Protein AF-A0A349DFS0-F1 (afdb_monomer_lite)

Sequence (134 aa):
MNHHNQPETSLGVKLPTNNLGSVPATLSAKPHWYQRLKKRWGVKSDWQALMIFITFGCAGPSVLYVKDVIWYLIGNPQSIWLKVVLYPILIFPTYQVLLLMYAFIFGQFKFFYRRWQKLGQRVGRYFSRAFIYM

Foldseek 3Di:
DDDDDDDDPPPPPPPPPPPPDDPDPPVPVPPPVVVVVCVVLVDPDPVLVVLLVVLCVVLVVVLVVVLVVVCVVVPPDPDPVCVVVVVCVVSVVVSLVSSCVSCVVVVNNVVSVVVVVVVVVVVVVVVVVVVVVD

Structure (mmCIF, N/CA/C/O backbone):
data_AF-A0A349DFS0-F1
#
_entry.id   AF-A0A349DFS0-F1
#
loop_
_atom_site.group_PDB
_atom_site.id
_atom_site.type_symbol
_atom_site.label_atom_id
_atom_site.label_alt_id
_atom_site.label_comp_id
_atom_site.label_asym_id
_atom_site.label_entity_id
_atom_site.label_seq_id
_atom_site.pdbx_PDB_ins_code
_atom_site.Cartn_x
_atom_site.Cartn_y
_atom_site.Cartn_z
_atom_site.occupancy
_atom_site.B_iso_or_equiv
_atom_site.auth_seq_id
_atom_site.auth_comp_id
_atom_site.auth_asym_id
_atom_site.auth_atom_id
_atom_site.pdbx_PDB_model_num
ATOM 1 N N . MET A 1 1 ? -9.816 35.601 82.090 1.00 38.41 1 MET A N 1
ATOM 2 C CA . MET A 1 1 ? -8.625 35.203 81.314 1.00 38.41 1 MET A CA 1
ATOM 3 C C . MET A 1 1 ? -9.032 34.957 79.869 1.00 38.41 1 MET A C 1
ATOM 5 O O . MET A 1 1 ? -9.648 33.950 79.578 1.00 38.41 1 MET A O 1
ATOM 9 N N . ASN A 1 2 ? -8.739 35.952 79.031 1.00 39.72 2 ASN A N 1
ATOM 10 C CA . ASN A 1 2 ? -8.186 35.853 77.681 1.00 39.72 2 ASN A CA 1
ATOM 11 C C . ASN A 1 2 ? -8.814 34.956 76.591 1.00 39.72 2 ASN A C 1
ATOM 13 O O . ASN A 1 2 ? -8.691 33.740 76.605 1.00 39.72 2 ASN A O 1
ATOM 17 N N . HIS A 1 3 ? -9.252 35.674 75.547 1.00 45.62 3 HIS A N 1
ATOM 18 C CA . HIS A 1 3 ? -9.025 35.436 74.114 1.00 45.62 3 HIS A CA 1
ATOM 19 C C . HIS A 1 3 ? -9.713 34.246 73.419 1.00 45.62 3 HIS A C 1
ATOM 21 O O . HIS A 1 3 ? -9.134 33.174 73.306 1.00 45.62 3 HIS A O 1
ATOM 27 N N . HIS A 1 4 ? -10.785 34.535 72.670 1.00 48.28 4 HIS A N 1
ATOM 28 C CA . HIS A 1 4 ? -10.643 34.491 71.210 1.00 48.28 4 HIS A CA 1
ATOM 29 C C . HIS A 1 4 ? -11.574 35.486 70.512 1.00 48.28 4 HIS A C 1
ATOM 31 O O . HIS A 1 4 ? -12.731 35.670 70.869 1.00 48.28 4 HIS A O 1
ATOM 37 N N . ASN A 1 5 ? -10.971 36.174 69.558 1.00 49.25 5 ASN A N 1
ATOM 38 C CA . ASN A 1 5 ? -11.485 37.249 68.733 1.00 49.25 5 ASN A CA 1
ATOM 39 C C . ASN A 1 5 ? -12.045 36.639 67.430 1.00 49.25 5 ASN A C 1
ATOM 41 O O . ASN A 1 5 ? -11.571 35.577 67.036 1.00 49.25 5 ASN A O 1
ATOM 45 N N . GLN A 1 6 ? -12.899 37.395 66.726 1.00 51.47 6 GLN A N 1
ATOM 46 C CA . GLN A 1 6 ? -13.228 37.317 65.282 1.00 51.47 6 GLN A CA 1
ATOM 47 C C . GLN A 1 6 ? -14.557 36.661 64.834 1.00 51.47 6 GLN A C 1
ATOM 49 O O . GLN A 1 6 ? -15.065 35.757 65.492 1.00 51.47 6 GLN A O 1
ATOM 54 N N . PRO A 1 7 ? -15.168 37.208 63.754 1.00 52.81 7 PRO A N 1
ATOM 55 C CA . PRO A 1 7 ? -16.567 37.632 63.744 1.00 52.81 7 PRO A CA 1
ATOM 56 C C . PRO A 1 7 ? -17.416 36.921 62.673 1.00 52.81 7 PRO A C 1
ATOM 58 O O . PRO A 1 7 ? -16.894 36.288 61.761 1.00 52.81 7 PRO A O 1
ATOM 61 N N . GLU A 1 8 ? -18.739 37.068 62.781 1.00 54.06 8 GLU A N 1
ATOM 62 C CA . GLU A 1 8 ? -19.682 37.191 61.656 1.00 54.06 8 GLU A CA 1
ATOM 63 C C . GLU A 1 8 ? -19.310 36.417 60.366 1.00 54.06 8 GLU A C 1
ATOM 65 O O . GLU A 1 8 ? -18.788 36.974 59.402 1.00 54.06 8 GLU A O 1
ATOM 70 N N . THR A 1 9 ? -19.622 35.123 60.295 1.00 55.16 9 THR A N 1
ATOM 71 C CA . THR A 1 9 ? -19.797 34.434 58.997 1.00 55.16 9 THR A CA 1
ATOM 72 C C . THR A 1 9 ? -21.062 33.584 59.009 1.00 55.16 9 THR A C 1
ATOM 74 O O . THR A 1 9 ? -21.097 32.405 58.674 1.00 55.16 9 THR A O 1
ATOM 77 N N . SER A 1 10 ? -22.156 34.234 59.387 1.00 48.31 10 SER A N 1
ATOM 78 C CA . SER A 1 10 ? -23.538 33.794 59.214 1.00 48.31 10 SER A CA 1
ATOM 79 C C . SER A 1 10 ? -24.020 34.039 57.776 1.00 48.31 10 SER A C 1
ATOM 81 O O . SER A 1 10 ? -25.106 34.560 57.548 1.00 48.31 10 SER A O 1
ATOM 83 N N . LEU A 1 11 ? -23.246 33.626 56.767 1.00 47.81 11 LEU A N 1
ATOM 84 C CA . LEU A 1 11 ? -23.798 33.424 55.426 1.00 47.81 11 LEU A CA 1
ATOM 85 C C . LEU A 1 11 ? -24.173 31.957 55.289 1.00 47.81 11 LEU A C 1
ATOM 87 O O . LEU A 1 11 ? -23.451 31.138 54.725 1.00 47.81 11 LEU A O 1
ATOM 91 N N . GLY A 1 12 ? -25.347 31.646 55.839 1.00 50.72 12 GLY A N 1
ATOM 92 C CA . GLY A 1 12 ? -26.082 30.427 55.549 1.00 50.72 12 GLY A CA 1
ATOM 93 C C . GLY A 1 12 ? -26.457 30.378 54.071 1.00 50.72 12 GLY A C 1
ATOM 94 O O . GLY A 1 12 ? -27.605 30.610 53.703 1.00 50.72 12 GLY A O 1
ATOM 95 N N . VAL A 1 13 ? -25.501 30.041 53.209 1.00 56.16 13 VAL A N 1
ATOM 96 C CA . VAL A 1 13 ? -25.795 29.584 51.854 1.00 56.16 13 VAL A CA 1
ATOM 97 C C . VAL A 1 13 ? -26.227 28.131 51.978 1.00 56.16 13 VAL A C 1
ATOM 99 O O . VAL A 1 13 ? -25.448 27.186 51.867 1.00 56.16 13 VAL A O 1
ATOM 102 N N . LYS A 1 14 ? -27.514 27.966 52.276 1.00 51.56 14 LYS A N 1
ATOM 103 C CA . LYS A 1 14 ? -28.240 26.708 52.140 1.00 51.56 14 LYS A CA 1
ATOM 104 C C . LYS A 1 14 ? -28.094 26.292 50.675 1.00 51.56 14 LYS A C 1
ATOM 106 O O . LYS A 1 14 ? -28.718 26.895 49.806 1.00 51.56 14 LYS A O 1
ATOM 111 N N . LEU A 1 15 ? -27.229 25.315 50.392 1.00 57.56 15 LEU A N 1
ATOM 112 C CA . LEU A 1 15 ? -27.153 24.711 49.062 1.00 57.56 15 LEU A CA 1
ATOM 113 C C . LEU A 1 15 ? -28.578 24.284 48.672 1.00 57.56 15 LEU A C 1
ATOM 115 O O . LEU A 1 15 ? -29.209 23.547 49.438 1.00 57.56 15 LEU A O 1
ATOM 119 N N . PRO A 1 16 ? -29.127 24.757 47.542 1.00 49.31 16 PRO A N 1
ATOM 120 C CA . PRO A 1 16 ? -30.454 24.349 47.121 1.00 49.31 16 PRO A CA 1
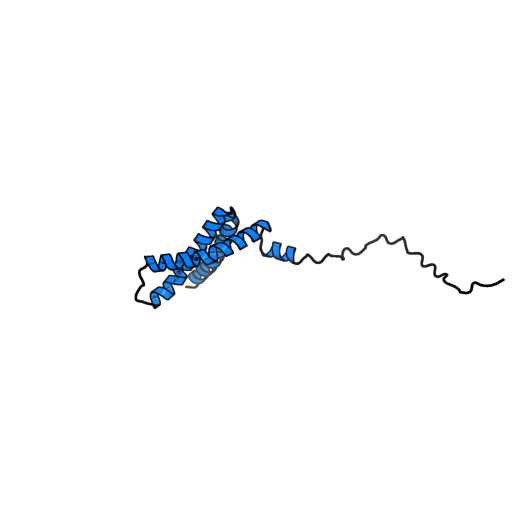ATOM 121 C C . PRO A 1 16 ? -30.405 22.869 46.727 1.00 49.31 16 PRO A C 1
ATOM 123 O O . PRO A 1 16 ? -29.997 22.511 45.629 1.00 49.31 16 PRO A O 1
ATOM 126 N N . THR A 1 17 ? -30.854 21.995 47.628 1.00 58.22 17 THR A N 1
ATOM 127 C CA . THR A 1 17 ? -31.084 20.559 47.385 1.00 58.22 17 THR A CA 1
ATOM 128 C C . THR A 1 17 ? -32.343 20.291 46.555 1.00 58.22 17 THR A C 1
ATOM 130 O O . THR A 1 17 ? -32.743 19.145 46.379 1.00 58.22 17 THR A O 1
ATOM 133 N N . ASN A 1 18 ? -32.972 21.340 46.023 1.00 57.75 18 ASN A N 1
ATOM 134 C CA . ASN A 1 18 ? -34.174 21.262 45.207 1.00 57.75 18 ASN A CA 1
ATOM 135 C C . ASN A 1 18 ? -33.922 21.881 43.832 1.00 57.75 18 ASN A C 1
ATOM 137 O O . ASN A 1 18 ? -34.454 22.937 43.533 1.00 57.75 18 ASN A O 1
ATOM 141 N N . ASN A 1 19 ? -33.033 21.259 43.056 1.00 51.81 19 ASN A N 1
ATOM 142 C CA . ASN A 1 19 ? -32.943 21.365 41.596 1.00 51.81 19 ASN A CA 1
ATOM 143 C C . ASN A 1 19 ? -32.157 20.148 41.070 1.00 51.81 19 ASN A C 1
ATOM 145 O O . ASN A 1 19 ? -31.169 20.273 40.353 1.00 51.81 19 ASN A O 1
ATOM 149 N N . LEU A 1 20 ? -32.619 18.937 41.404 1.00 51.94 20 LEU A N 1
ATOM 150 C CA . LEU A 1 20 ? -32.311 17.715 40.640 1.00 51.94 20 LEU A CA 1
ATOM 151 C C . LEU A 1 20 ? -33.124 17.708 39.326 1.00 51.94 20 LEU A C 1
ATOM 153 O O . LEU A 1 20 ? -33.756 16.725 38.956 1.00 51.94 20 LEU A O 1
ATOM 157 N N . GLY A 1 21 ? -33.149 18.850 38.642 1.00 52.12 21 GLY A N 1
ATOM 158 C CA . GLY A 1 21 ? -33.810 19.078 37.369 1.00 52.12 21 GLY A CA 1
ATOM 159 C C . GLY A 1 21 ? -32.770 19.583 36.382 1.00 52.12 21 GLY A C 1
ATOM 160 O O . GLY A 1 21 ? -32.256 20.687 36.525 1.00 52.12 21 GLY A O 1
ATOM 161 N N . SER A 1 22 ? -32.455 18.742 35.396 1.00 50.88 22 SER A N 1
ATOM 162 C CA . SER A 1 22 ? -31.661 19.062 34.204 1.00 50.88 22 SER A CA 1
ATOM 163 C C . SER A 1 22 ? -30.285 19.690 34.458 1.00 50.88 22 SER A C 1
ATOM 165 O O . SER A 1 22 ? -30.043 20.846 34.121 1.00 50.88 22 SER A O 1
ATOM 167 N N . VAL A 1 23 ? -29.318 18.881 34.904 1.00 60.12 23 VAL A N 1
ATOM 168 C CA . VAL A 1 23 ? -27.951 19.086 34.398 1.00 60.12 23 VAL A CA 1
ATOM 169 C C . VAL A 1 23 ? -28.077 19.007 32.870 1.00 60.12 23 VAL A C 1
ATOM 171 O O . VAL A 1 23 ? -28.547 17.973 32.381 1.00 60.12 23 VAL A O 1
ATOM 174 N N . PRO A 1 24 ? -27.773 20.068 32.096 1.00 56.78 24 PRO A N 1
ATOM 175 C CA . PRO A 1 24 ? -27.887 19.984 30.652 1.00 56.78 24 PRO A CA 1
ATOM 176 C C . PRO A 1 24 ? -26.978 18.845 30.201 1.00 56.78 24 PRO A C 1
ATOM 178 O O . PRO A 1 24 ? -25.820 18.759 30.614 1.00 56.78 24 PRO A O 1
ATOM 181 N N . ALA A 1 25 ? -27.508 17.946 29.374 1.00 58.31 25 ALA A N 1
ATOM 182 C CA . ALA A 1 25 ? -26.796 16.814 28.783 1.00 58.31 25 ALA A CA 1
ATOM 183 C C . ALA A 1 25 ? -25.709 17.271 27.777 1.00 58.31 25 ALA A C 1
ATOM 185 O O . ALA A 1 25 ? -25.553 16.711 26.695 1.00 58.31 25 ALA A O 1
ATOM 186 N N . THR A 1 26 ? -24.979 18.339 28.102 1.00 54.25 26 THR A N 1
ATOM 187 C CA . THR A 1 26 ? -24.011 19.039 27.262 1.00 54.25 26 THR A CA 1
ATOM 188 C C . THR A 1 26 ? -22.596 19.012 27.835 1.00 54.25 26 THR A C 1
ATOM 190 O O . THR A 1 26 ? -21.694 19.546 27.191 1.00 54.25 26 THR A O 1
ATOM 193 N N . LEU A 1 27 ? -22.319 18.229 28.891 1.00 52.00 27 LEU A N 1
ATOM 194 C CA . LEU A 1 27 ? -21.011 17.558 29.032 1.00 52.00 27 LEU A CA 1
ATOM 195 C C . LEU A 1 27 ? -20.889 16.445 27.974 1.00 52.00 27 LEU A C 1
ATOM 197 O O . LEU A 1 27 ? -20.541 15.298 28.245 1.00 52.00 27 LEU A O 1
ATOM 201 N N . SER A 1 28 ? -21.219 16.809 26.735 1.00 58.44 28 SER A N 1
ATOM 202 C CA . SER A 1 28 ? -21.020 16.052 25.519 1.00 58.44 28 SER A CA 1
ATOM 203 C C . SER A 1 28 ? -19.517 15.907 25.367 1.00 58.44 28 SER A C 1
ATOM 205 O O . SER A 1 28 ? -18.860 16.744 24.740 1.00 58.44 28 SER A O 1
ATOM 207 N N . ALA A 1 29 ? -18.981 14.851 25.979 1.00 60.88 29 ALA A N 1
ATOM 208 C CA . ALA A 1 29 ? -17.637 14.359 25.766 1.00 60.88 29 ALA A CA 1
ATOM 209 C C . ALA A 1 29 ? -17.336 14.478 24.272 1.00 60.88 29 ALA A C 1
ATOM 211 O O . ALA A 1 29 ? -17.969 13.807 23.450 1.00 60.88 29 ALA A O 1
ATOM 212 N N . LYS A 1 30 ? -16.439 15.409 23.902 1.00 61.19 30 LYS A N 1
ATOM 213 C CA . LYS A 1 30 ? -16.034 15.587 22.505 1.00 61.19 30 LYS A CA 1
ATOM 214 C C . LYS A 1 30 ? -15.705 14.192 21.986 1.00 61.19 30 LYS A C 1
ATOM 216 O O . LYS A 1 30 ? -14.843 13.546 22.583 1.00 61.19 30 LYS A O 1
ATOM 221 N N . PRO A 1 31 ? -16.364 13.702 20.919 1.00 60.94 31 PRO A N 1
ATOM 222 C CA . PRO A 1 31 ? -16.098 12.356 20.453 1.00 60.94 31 PRO A CA 1
ATOM 223 C C . PRO A 1 31 ? -14.615 12.290 20.123 1.00 60.94 31 PRO A C 1
ATOM 225 O O . PRO A 1 31 ? -14.130 13.065 19.287 1.00 60.94 31 PRO A O 1
ATOM 228 N N . HIS A 1 32 ? -13.914 11.423 20.857 1.00 67.88 32 HIS A N 1
ATOM 229 C CA . HIS A 1 32 ? -12.467 11.295 20.820 1.00 67.88 32 HIS A CA 1
ATOM 230 C C . HIS A 1 32 ? -12.030 11.164 19.358 1.00 67.88 32 HIS A C 1
ATOM 232 O O . HIS A 1 32 ? -12.661 10.443 18.578 1.00 67.88 32 HIS A O 1
ATOM 238 N N . TRP A 1 33 ? -10.982 11.886 18.959 1.00 72.81 33 TRP A N 1
ATOM 239 C CA . TRP A 1 33 ? -10.497 11.974 17.573 1.00 72.81 33 TRP A CA 1
ATOM 240 C C . TRP A 1 33 ? -10.372 10.594 16.901 1.00 72.81 33 TRP A C 1
ATOM 242 O O . TRP A 1 33 ? -10.720 10.415 15.732 1.00 72.81 33 TRP A O 1
ATOM 252 N N . TYR A 1 34 ? -9.997 9.595 17.694 1.00 68.31 34 TYR A N 1
ATOM 253 C CA . TYR A 1 34 ? -9.934 8.187 17.337 1.00 68.31 34 TYR A CA 1
ATOM 254 C C . TYR A 1 34 ? -11.259 7.604 16.807 1.00 68.31 34 TYR A C 1
ATOM 256 O O . TYR A 1 34 ? -11.255 6.938 15.774 1.00 68.31 34 TYR A O 1
ATOM 264 N N . GLN A 1 35 ? -12.413 7.903 17.417 1.00 67.94 35 GLN A N 1
ATOM 265 C CA . GLN A 1 35 ? -13.712 7.428 16.915 1.00 67.94 35 GLN A CA 1
ATOM 266 C C . GLN A 1 35 ? -14.051 8.031 15.544 1.00 67.94 35 GLN A C 1
ATOM 268 O O . GLN A 1 35 ? -14.608 7.354 14.675 1.00 67.94 35 GLN A O 1
ATOM 273 N N . ARG A 1 36 ? -13.660 9.292 15.310 1.00 69.19 36 ARG A N 1
ATOM 274 C CA . ARG A 1 36 ? -13.834 9.958 14.010 1.00 69.19 36 ARG A CA 1
ATOM 275 C C . ARG A 1 36 ? -12.942 9.325 12.944 1.00 69.19 36 ARG A C 1
ATOM 277 O O . ARG A 1 36 ? -13.396 9.141 11.817 1.00 69.19 36 ARG A O 1
ATOM 284 N N . LEU A 1 37 ? -11.708 8.961 13.291 1.00 65.94 37 LEU A N 1
ATOM 285 C CA . LEU A 1 37 ? -10.784 8.259 12.397 1.00 65.94 37 LEU A CA 1
ATOM 286 C C . LEU A 1 37 ? -11.250 6.836 12.084 1.00 65.94 37 LEU A C 1
ATOM 288 O O . LEU A 1 37 ? -11.310 6.475 10.908 1.00 65.94 37 LEU A O 1
ATOM 292 N N . LYS A 1 38 ? -11.689 6.077 13.094 1.00 63.22 38 LYS A N 1
ATOM 293 C CA . LYS A 1 38 ? -12.208 4.708 12.933 1.00 63.22 38 LYS A CA 1
ATOM 294 C C . LYS A 1 38 ? -13.415 4.677 11.989 1.00 63.22 38 LYS A C 1
ATOM 296 O O . LYS A 1 38 ? -13.456 3.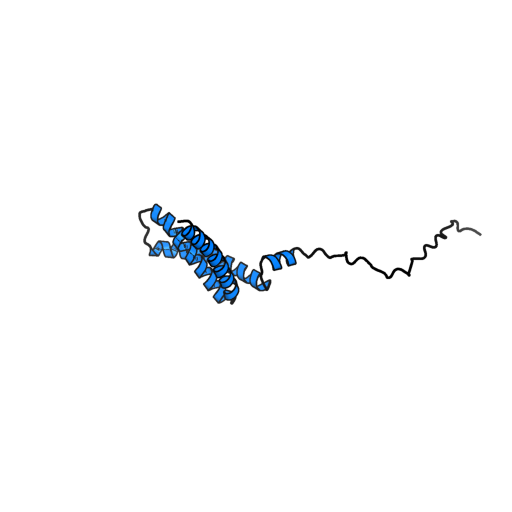882 11.049 1.00 63.22 38 LYS A O 1
ATOM 301 N N . LYS A 1 39 ? -14.345 5.629 12.155 1.00 66.56 39 LYS A N 1
ATOM 302 C CA . LYS A 1 39 ? -15.525 5.789 11.288 1.00 66.56 39 LYS A CA 1
ATOM 303 C C . LYS A 1 39 ? -15.163 6.221 9.861 1.00 66.56 39 LYS A C 1
ATOM 305 O O . LYS A 1 39 ? -15.751 5.712 8.911 1.00 66.56 39 LYS A O 1
ATOM 310 N N . ARG A 1 40 ? -14.180 7.115 9.689 1.00 60.91 40 ARG A N 1
ATOM 311 C CA . ARG A 1 40 ? -13.763 7.633 8.369 1.00 60.91 40 ARG A CA 1
ATOM 312 C C . ARG A 1 40 ? -12.959 6.609 7.557 1.00 60.91 40 ARG A C 1
ATOM 314 O O . ARG A 1 40 ? -13.091 6.556 6.338 1.00 60.91 40 ARG A O 1
ATOM 321 N N . TRP A 1 41 ? -12.164 5.774 8.225 1.00 59.16 41 TRP A N 1
ATOM 322 C CA . TRP A 1 41 ? -11.358 4.729 7.585 1.00 59.16 41 TRP A CA 1
ATOM 323 C C . TRP A 1 41 ? -12.106 3.406 7.379 1.00 59.16 41 TRP A C 1
ATOM 325 O O . TRP A 1 41 ? -11.688 2.592 6.545 1.00 59.16 41 TRP A O 1
ATOM 335 N N . GLY A 1 42 ? -13.218 3.191 8.091 1.00 62.59 42 GLY A N 1
ATOM 336 C CA . GLY A 1 42 ? -14.052 1.994 7.956 1.00 62.59 42 GLY A CA 1
ATOM 337 C C . GLY A 1 42 ? -13.312 0.700 8.306 1.00 62.59 42 GLY A C 1
ATOM 338 O O . GLY A 1 42 ? -13.641 -0.359 7.772 1.00 62.59 42 GLY A O 1
ATOM 339 N N . VAL A 1 43 ? -12.280 0.799 9.147 1.00 62.75 43 VAL A N 1
ATOM 340 C CA . VAL A 1 43 ? -11.512 -0.341 9.649 1.00 62.75 43 VAL A CA 1
ATOM 341 C C . VAL A 1 43 ? -12.276 -0.903 10.844 1.00 62.75 43 VAL A C 1
ATOM 343 O O . VAL A 1 43 ? -12.521 -0.192 11.817 1.00 62.75 43 VAL A O 1
ATOM 346 N N . LYS A 1 44 ? -12.705 -2.166 10.749 1.00 62.59 44 LYS A N 1
ATOM 347 C CA . LYS A 1 44 ? -13.546 -2.797 11.780 1.00 62.59 44 LYS A CA 1
ATOM 348 C C . LYS A 1 44 ? -12.773 -3.109 13.065 1.00 62.59 44 LYS A C 1
ATOM 350 O O . LYS A 1 44 ? -13.394 -3.217 14.114 1.00 62.59 44 LYS A O 1
ATOM 355 N N . SER A 1 45 ? -11.449 -3.251 12.986 1.00 70.62 45 SER A N 1
ATOM 356 C CA . SER A 1 45 ? -10.602 -3.658 14.108 1.00 70.62 45 SER A CA 1
ATOM 357 C C . SER A 1 45 ? -9.223 -3.004 14.034 1.00 70.62 45 SER A C 1
ATOM 359 O O . SER A 1 45 ? -8.607 -2.985 12.973 1.00 70.62 45 SER A O 1
ATOM 361 N N . ASP A 1 46 ? -8.710 -2.502 15.153 1.00 75.50 46 ASP A N 1
ATOM 362 C CA . ASP A 1 46 ? -7.348 -1.946 15.250 1.00 75.50 46 ASP A CA 1
ATOM 363 C C . ASP A 1 46 ? -6.283 -2.978 14.875 1.00 75.50 46 ASP A C 1
ATOM 365 O O . ASP A 1 46 ? -5.272 -2.651 14.257 1.00 75.50 46 ASP A O 1
ATOM 369 N N . TRP A 1 47 ? -6.589 -4.251 15.126 1.00 75.38 47 TRP A N 1
ATOM 370 C CA . TRP A 1 47 ? -5.777 -5.388 14.711 1.00 75.38 47 TRP A CA 1
ATOM 371 C C . TRP A 1 47 ? -5.594 -5.467 13.191 1.00 75.38 47 TRP A C 1
ATOM 373 O O . TRP A 1 47 ? -4.518 -5.775 12.688 1.00 75.38 47 TRP A O 1
ATOM 383 N N . GLN A 1 48 ? -6.638 -5.127 12.434 1.00 79.00 48 GLN A N 1
ATOM 384 C CA . GLN A 1 48 ? -6.585 -5.112 10.976 1.00 79.00 48 GLN A CA 1
ATOM 385 C C . GLN A 1 48 ? -5.695 -3.973 10.467 1.00 79.00 48 GLN A C 1
ATOM 387 O O . GLN A 1 48 ? -4.932 -4.187 9.530 1.00 79.00 48 GLN A O 1
ATOM 392 N N . ALA A 1 49 ? -5.738 -2.793 11.099 1.00 81.12 49 ALA A N 1
ATOM 393 C CA . ALA A 1 49 ? -4.833 -1.690 10.768 1.00 81.12 49 ALA A CA 1
ATOM 394 C C . ALA A 1 49 ? -3.363 -2.063 11.010 1.00 81.12 49 ALA A C 1
ATOM 396 O O . ALA A 1 49 ? -2.524 -1.803 10.148 1.00 81.12 49 ALA A O 1
ATOM 397 N N . LEU A 1 50 ? -3.066 -2.724 12.133 1.00 87.06 50 LEU A N 1
ATOM 398 C CA . LEU A 1 50 ? -1.716 -3.188 12.455 1.00 87.06 50 LEU A CA 1
ATOM 399 C C . LEU A 1 50 ? -1.196 -4.198 11.420 1.00 87.06 50 LEU A C 1
ATOM 401 O O . LEU A 1 50 ? -0.097 -4.039 10.898 1.00 87.06 50 LEU A O 1
ATOM 405 N N . MET A 1 51 ? -2.013 -5.188 11.053 1.00 84.38 51 MET A N 1
ATOM 406 C CA . MET A 1 51 ? -1.662 -6.191 10.036 1.00 84.38 51 MET A CA 1
ATOM 407 C C . MET A 1 51 ? -1.389 -5.566 8.662 1.00 84.38 51 MET A C 1
ATOM 409 O O . MET A 1 51 ? -0.467 -5.975 7.958 1.00 84.38 51 MET A O 1
ATOM 413 N N . ILE A 1 52 ? -2.165 -4.546 8.284 1.00 82.62 52 ILE A N 1
ATOM 414 C CA . ILE A 1 52 ? -1.940 -3.783 7.049 1.00 82.62 52 ILE A CA 1
ATOM 415 C C . ILE A 1 52 ? -0.601 -3.052 7.112 1.00 82.62 52 ILE A C 1
ATOM 417 O O . ILE A 1 52 ? 0.145 -3.076 6.139 1.00 82.62 52 ILE A O 1
ATOM 421 N N . PHE A 1 53 ? -0.287 -2.416 8.240 1.00 86.88 53 PHE A N 1
ATOM 422 C CA . PHE A 1 53 ? 0.971 -1.697 8.413 1.00 86.88 53 PHE A CA 1
ATOM 423 C C . PHE A 1 53 ? 2.181 -2.633 8.283 1.00 86.88 53 PHE A C 1
ATOM 425 O O . PHE A 1 53 ? 3.107 -2.331 7.534 1.00 86.88 53 PHE A O 1
ATOM 432 N N . ILE A 1 54 ? 2.118 -3.813 8.910 1.00 88.69 54 ILE A N 1
ATOM 433 C CA . ILE A 1 54 ? 3.133 -4.871 8.768 1.00 88.69 54 ILE A CA 1
ATOM 434 C C . ILE A 1 54 ? 3.230 -5.327 7.308 1.00 88.69 54 ILE A C 1
ATOM 436 O O . ILE A 1 54 ? 4.321 -5.390 6.749 1.00 88.69 54 ILE A O 1
ATOM 440 N N . THR A 1 55 ? 2.087 -5.571 6.662 1.00 86.50 55 THR A N 1
ATOM 441 C CA . THR A 1 55 ? 2.033 -5.961 5.246 1.00 86.50 55 THR A CA 1
ATOM 442 C C . THR A 1 55 ? 2.708 -4.925 4.351 1.00 86.50 55 THR A C 1
ATOM 444 O O . THR A 1 55 ? 3.482 -5.302 3.483 1.00 86.50 55 THR A O 1
ATOM 447 N N . PHE A 1 56 ? 2.470 -3.629 4.562 1.00 86.44 56 PHE A N 1
ATOM 448 C CA . PHE A 1 56 ? 3.146 -2.571 3.806 1.00 86.44 56 PHE A CA 1
ATOM 449 C C . PHE A 1 56 ? 4.649 -2.514 4.098 1.00 86.44 56 PHE A C 1
ATOM 451 O O . PHE A 1 56 ? 5.434 -2.335 3.167 1.00 86.44 56 PHE A O 1
ATOM 458 N N . GLY A 1 57 ? 5.048 -2.722 5.355 1.00 90.69 57 GLY A N 1
ATOM 459 C CA . GLY A 1 57 ? 6.453 -2.825 5.749 1.00 90.69 57 GLY A CA 1
ATOM 460 C C . GLY A 1 57 ? 7.183 -3.975 5.051 1.00 90.69 57 GLY A C 1
ATOM 461 O O . GLY A 1 57 ? 8.320 -3.797 4.629 1.00 90.69 57 GLY A O 1
ATOM 462 N N . CYS A 1 58 ? 6.523 -5.120 4.856 1.00 87.00 58 CYS A N 1
ATOM 463 C CA . CYS A 1 58 ? 7.078 -6.263 4.123 1.00 87.00 58 CYS A CA 1
ATOM 464 C C . CYS A 1 58 ? 6.976 -6.104 2.596 1.00 87.00 58 CYS A C 1
ATOM 466 O O . CYS A 1 58 ? 7.911 -6.439 1.867 1.00 87.00 58 CYS A O 1
ATOM 468 N N . ALA A 1 59 ? 5.857 -5.583 2.090 1.00 87.00 59 ALA A N 1
ATOM 469 C CA . ALA A 1 59 ? 5.620 -5.402 0.659 1.00 87.00 59 ALA A CA 1
ATOM 470 C C . ALA A 1 59 ? 6.539 -4.333 0.049 1.00 87.00 59 ALA A C 1
ATOM 472 O O . ALA A 1 59 ? 6.917 -4.456 -1.114 1.00 87.00 59 ALA A O 1
ATOM 473 N N . GLY A 1 60 ? 6.931 -3.318 0.830 1.00 84.00 60 GLY A N 1
ATOM 474 C CA . GLY A 1 60 ? 7.889 -2.281 0.441 1.00 84.00 60 GLY A CA 1
ATOM 475 C C . GLY A 1 60 ? 9.186 -2.848 -0.150 1.00 84.00 60 GLY A C 1
ATOM 476 O O . GLY A 1 60 ? 9.384 -2.726 -1.357 1.00 84.00 60 GLY A O 1
ATOM 477 N N . PRO A 1 61 ? 10.051 -3.506 0.644 1.00 88.00 61 PRO A N 1
ATOM 478 C CA . PRO A 1 61 ? 11.292 -4.099 0.145 1.00 88.00 61 PRO A CA 1
ATOM 479 C C . PRO A 1 61 ? 11.043 -5.201 -0.893 1.00 88.00 61 PRO A C 1
ATOM 481 O O . PRO A 1 61 ? 11.799 -5.320 -1.856 1.00 88.00 61 PRO A O 1
ATOM 484 N N . SER A 1 62 ? 9.947 -5.952 -0.763 1.00 87.94 62 SER A N 1
ATOM 485 C CA . SER A 1 62 ? 9.602 -7.013 -1.716 1.00 87.94 62 SER A CA 1
ATOM 486 C C . SER A 1 62 ? 9.369 -6.479 -3.128 1.00 87.94 62 SER A C 1
ATOM 488 O O . SER A 1 62 ? 9.768 -7.125 -4.095 1.00 87.94 62 SER A O 1
ATOM 490 N N . VAL A 1 63 ? 8.799 -5.277 -3.280 1.00 84.25 63 VAL A N 1
ATOM 491 C CA . VAL A 1 63 ? 8.619 -4.703 -4.618 1.00 84.25 63 VAL A CA 1
ATOM 492 C C . VAL A 1 63 ? 9.943 -4.334 -5.277 1.00 84.25 63 VAL A C 1
ATOM 494 O O . VAL A 1 63 ? 10.056 -4.465 -6.494 1.00 84.25 63 VAL A O 1
ATOM 497 N N . LEU A 1 64 ? 10.944 -3.892 -4.504 1.00 85.25 64 LEU A N 1
ATOM 498 C CA . LEU A 1 64 ? 12.267 -3.617 -5.060 1.00 85.25 64 LEU A CA 1
ATOM 499 C C . LEU A 1 64 ? 12.887 -4.905 -5.593 1.00 85.25 64 LEU A C 1
ATOM 501 O O . LEU A 1 64 ? 13.426 -4.896 -6.690 1.00 85.25 64 LEU A O 1
ATOM 505 N N . TYR A 1 65 ? 12.744 -6.011 -4.868 1.00 86.81 65 TYR A N 1
ATOM 506 C CA . TYR A 1 65 ? 13.250 -7.298 -5.332 1.00 86.81 65 TYR A CA 1
ATOM 507 C C . TYR A 1 65 ? 12.544 -7.762 -6.613 1.00 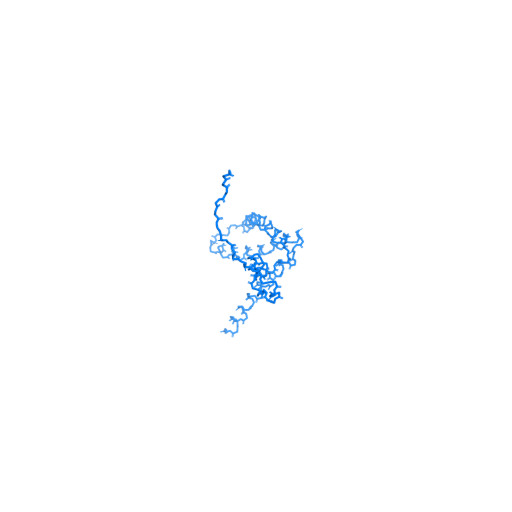86.81 65 TYR A C 1
ATOM 509 O O . TYR A 1 65 ? 13.188 -8.147 -7.586 1.00 86.81 65 TYR A O 1
ATOM 517 N N . VAL A 1 66 ? 11.214 -7.647 -6.659 1.00 84.38 66 VAL A N 1
ATOM 518 C CA . VAL A 1 66 ? 10.427 -8.007 -7.846 1.00 84.38 66 VAL A CA 1
ATOM 519 C C . VAL A 1 66 ? 10.798 -7.137 -9.050 1.00 84.38 66 VAL A C 1
ATOM 521 O O . VAL A 1 66 ? 10.905 -7.663 -10.156 1.00 84.38 66 VAL A O 1
ATOM 524 N N . LYS A 1 67 ? 11.061 -5.835 -8.852 1.00 80.25 67 LYS A N 1
ATOM 525 C CA . LYS A 1 67 ? 11.537 -4.944 -9.924 1.00 80.25 67 LYS A CA 1
ATOM 526 C C . LYS A 1 67 ? 12.814 -5.502 -10.554 1.00 80.25 67 LYS A C 1
ATOM 528 O O . LYS A 1 67 ? 12.905 -5.559 -11.773 1.00 80.25 67 LYS A O 1
ATOM 533 N N . ASP A 1 68 ? 13.766 -5.937 -9.734 1.00 81.31 68 ASP A N 1
ATOM 534 C CA . ASP A 1 68 ? 15.086 -6.365 -10.195 1.00 81.31 68 ASP A CA 1
ATOM 535 C C . ASP A 1 68 ? 14.998 -7.698 -10.936 1.00 81.31 68 ASP A C 1
ATOM 537 O O . ASP A 1 68 ? 15.601 -7.854 -11.997 1.00 81.31 68 ASP A O 1
ATOM 541 N N . VAL A 1 69 ? 14.148 -8.609 -10.458 1.00 82.50 69 VAL A N 1
ATOM 542 C CA . VAL A 1 69 ? 13.830 -9.863 -11.157 1.00 82.50 69 VAL A CA 1
ATOM 543 C C . VAL A 1 69 ? 13.162 -9.598 -12.511 1.00 82.50 69 VAL A C 1
ATOM 545 O O . VAL A 1 69 ? 13.529 -10.216 -13.508 1.00 82.50 69 VAL A O 1
ATOM 548 N N . ILE A 1 70 ? 12.221 -8.651 -12.584 1.00 78.69 70 ILE A N 1
ATOM 549 C CA . ILE A 1 70 ? 11.571 -8.261 -13.846 1.00 78.69 70 ILE A CA 1
ATOM 550 C C . ILE A 1 70 ? 12.593 -7.667 -14.819 1.00 78.69 70 ILE A C 1
ATOM 552 O O . ILE A 1 70 ? 12.601 -8.040 -15.989 1.00 78.69 70 ILE A O 1
ATOM 556 N N . TRP A 1 71 ? 13.469 -6.772 -14.355 1.00 74.94 71 TRP A N 1
ATOM 557 C CA . TRP A 1 71 ? 14.524 -6.180 -15.185 1.00 74.94 71 TRP A CA 1
ATOM 558 C C . TRP A 1 71 ? 15.507 -7.221 -15.718 1.00 74.94 71 TRP A C 1
ATOM 560 O O . TRP A 1 71 ? 15.936 -7.117 -16.870 1.00 74.94 71 TRP A O 1
ATOM 570 N N . TYR A 1 72 ? 15.824 -8.225 -14.902 1.00 78.31 72 TYR A N 1
ATOM 571 C CA . TYR A 1 72 ? 16.648 -9.360 -15.298 1.00 78.31 72 TYR A CA 1
ATOM 572 C C . TYR A 1 72 ? 15.959 -10.224 -16.368 1.00 78.31 72 TYR A C 1
ATOM 574 O O . TYR A 1 72 ? 16.580 -10.560 -17.372 1.00 78.31 72 TYR A O 1
ATOM 582 N N . LEU A 1 73 ? 14.663 -10.518 -16.205 1.00 74.50 73 LEU A N 1
ATOM 583 C CA . LEU A 1 73 ? 13.873 -11.322 -17.149 1.00 74.50 73 LEU A CA 1
ATOM 584 C C . LEU A 1 73 ? 13.624 -10.623 -18.492 1.00 74.50 73 LEU A C 1
ATOM 586 O O . LEU A 1 73 ? 13.645 -11.275 -19.531 1.00 74.50 73 LEU A O 1
ATOM 590 N N . ILE A 1 74 ? 13.362 -9.312 -18.484 1.00 72.56 74 ILE A N 1
ATOM 591 C CA . ILE A 1 74 ? 12.976 -8.567 -19.694 1.00 72.56 74 ILE A CA 1
ATOM 592 C C . ILE A 1 74 ? 14.172 -8.242 -20.604 1.00 72.56 74 ILE A C 1
ATOM 594 O O . ILE A 1 74 ? 13.961 -7.821 -21.738 1.00 72.56 74 ILE A O 1
ATOM 598 N N . GLY A 1 75 ? 15.412 -8.424 -20.133 1.00 64.75 75 GLY A N 1
ATOM 599 C CA . GLY A 1 75 ? 16.613 -8.210 -20.942 1.00 64.75 75 GLY A CA 1
ATOM 600 C C . GLY A 1 75 ? 16.727 -6.769 -21.448 1.00 64.75 75 GLY A C 1
ATOM 601 O O . GLY A 1 75 ? 16.490 -6.498 -22.617 1.00 64.75 75 GLY A O 1
ATOM 602 N N . ASN A 1 76 ? 17.058 -5.838 -20.547 1.00 63.19 76 ASN A N 1
ATOM 603 C CA . ASN A 1 76 ? 17.439 -4.438 -20.802 1.00 63.19 76 ASN A CA 1
ATOM 604 C C . ASN A 1 76 ? 17.033 -3.853 -22.187 1.00 63.19 76 ASN A C 1
ATOM 606 O O . ASN A 1 76 ? 17.896 -3.677 -23.051 1.00 63.19 76 ASN A O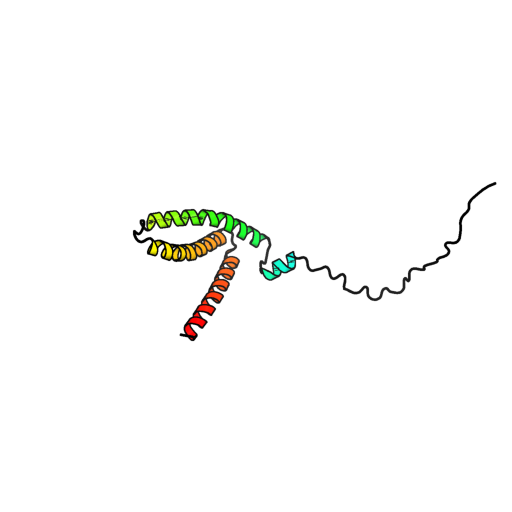 1
ATOM 610 N N . PRO A 1 77 ? 15.754 -3.498 -22.420 1.00 63.94 77 PRO A N 1
ATOM 611 C CA . PRO A 1 77 ? 15.325 -3.006 -23.725 1.00 63.94 77 PRO A CA 1
ATOM 612 C C . PRO A 1 77 ? 16.074 -1.718 -24.078 1.00 63.94 77 PRO A C 1
ATOM 614 O O . PRO A 1 77 ? 16.093 -0.770 -23.294 1.00 63.94 77 PRO A O 1
ATOM 617 N N . GLN A 1 78 ? 16.705 -1.675 -25.254 1.00 63.72 78 GLN A N 1
ATOM 618 C CA . GLN A 1 78 ? 17.562 -0.561 -25.698 1.00 63.72 78 GLN A CA 1
ATOM 619 C C . GLN A 1 78 ? 16.835 0.799 -25.673 1.00 63.72 78 GLN A C 1
ATOM 621 O O . GLN A 1 78 ? 17.451 1.840 -25.465 1.00 63.72 78 GLN A O 1
ATOM 626 N N . SER A 1 79 ? 15.504 0.796 -25.798 1.00 75.94 79 SER A N 1
ATOM 627 C CA . SER A 1 79 ? 14.694 2.011 -25.768 1.00 75.94 79 SER A CA 1
ATOM 628 C C . SER A 1 79 ? 14.303 2.418 -24.341 1.00 75.94 79 SER A C 1
ATOM 630 O O . SER A 1 79 ? 13.439 1.812 -23.702 1.00 75.94 79 SER A O 1
ATOM 632 N N . ILE A 1 80 ? 14.928 3.491 -23.845 1.00 76.88 80 ILE A N 1
ATOM 633 C CA . ILE A 1 80 ? 14.655 4.107 -22.532 1.00 76.88 80 ILE A CA 1
ATOM 634 C C . ILE A 1 80 ? 13.185 4.544 -22.416 1.00 76.88 80 ILE A C 1
ATOM 636 O O . ILE A 1 80 ? 12.586 4.436 -21.349 1.00 76.88 80 ILE A O 1
ATOM 640 N N . TRP A 1 81 ? 12.567 4.966 -23.520 1.00 79.69 81 TRP A N 1
ATOM 641 C CA . TRP A 1 81 ? 11.151 5.342 -23.548 1.00 79.69 81 TRP A CA 1
ATOM 642 C C . TRP A 1 81 ? 10.226 4.173 -23.218 1.00 79.69 81 TRP A C 1
ATOM 644 O O . TRP A 1 81 ? 9.329 4.301 -22.385 1.00 79.69 81 TRP A O 1
ATOM 654 N N . LEU A 1 82 ? 10.483 3.007 -23.815 1.00 78.19 82 LEU A N 1
ATOM 655 C CA . LEU A 1 82 ? 9.680 1.816 -23.560 1.00 78.19 82 LEU A CA 1
ATOM 656 C C . LEU A 1 82 ? 9.830 1.359 -22.106 1.00 78.19 82 LEU A C 1
ATOM 658 O O . LEU A 1 82 ? 8.845 1.000 -21.475 1.00 78.19 82 LEU A O 1
ATOM 662 N N . LYS A 1 83 ? 11.039 1.464 -21.542 1.00 78.31 83 LYS A N 1
ATOM 663 C CA . LYS A 1 83 ? 11.301 1.213 -20.119 1.00 78.31 83 LYS A CA 1
ATOM 664 C C . LYS A 1 83 ? 10.477 2.102 -19.201 1.00 78.31 83 LYS A C 1
ATOM 666 O O . LYS A 1 83 ? 9.819 1.599 -18.298 1.00 78.31 83 LYS A O 1
ATOM 671 N N . VAL A 1 84 ? 10.523 3.412 -19.425 1.00 82.50 84 VAL A N 1
ATOM 672 C CA . VAL A 1 84 ? 9.867 4.398 -18.557 1.00 82.50 84 VAL A CA 1
ATOM 673 C C . VAL A 1 84 ? 8.348 4.256 -18.592 1.00 82.50 84 VAL A C 1
ATOM 675 O O . VAL A 1 84 ? 7.712 4.469 -17.567 1.00 82.50 84 VAL A O 1
ATOM 678 N N . VAL A 1 85 ? 7.764 3.861 -19.727 1.00 85.12 85 VAL A N 1
ATOM 679 C CA . VAL A 1 85 ? 6.313 3.642 -19.852 1.00 85.12 85 VAL A CA 1
ATOM 680 C C . VAL A 1 85 ? 5.897 2.265 -19.330 1.00 85.12 85 VAL A C 1
ATOM 682 O O . VAL A 1 85 ? 4.921 2.149 -18.586 1.00 85.12 85 VAL A O 1
ATOM 685 N N . LEU A 1 86 ? 6.642 1.214 -19.676 1.00 82.38 86 LEU A N 1
ATOM 686 C CA . LEU A 1 86 ? 6.321 -0.154 -19.273 1.00 82.38 86 LEU A CA 1
ATOM 687 C C . LEU A 1 86 ? 6.495 -0.352 -17.763 1.00 82.38 86 LEU A C 1
ATOM 689 O O . LEU A 1 86 ? 5.721 -1.083 -17.154 1.00 82.38 86 LEU A O 1
ATOM 693 N N . TYR A 1 87 ? 7.456 0.336 -17.141 1.00 78.88 87 TYR A N 1
ATOM 694 C CA . TYR A 1 87 ? 7.742 0.221 -15.711 1.00 78.88 87 TYR A CA 1
ATOM 695 C C . TYR A 1 87 ? 6.537 0.544 -14.803 1.00 78.88 87 TYR A C 1
ATOM 697 O O . TYR A 1 87 ? 6.124 -0.343 -14.057 1.00 78.88 87 TYR A O 1
ATOM 705 N N . PRO A 1 88 ? 5.907 1.737 -14.853 1.00 83.19 88 PRO A N 1
ATOM 706 C CA . PRO A 1 88 ? 4.709 2.039 -14.074 1.00 83.19 88 PRO A CA 1
ATOM 707 C C . PRO A 1 88 ? 3.527 1.129 -14.443 1.00 83.19 88 PRO A C 1
ATOM 709 O O . PRO A 1 88 ? 2.767 0.738 -13.557 1.00 83.19 88 PRO A O 1
ATOM 712 N N . ILE A 1 89 ? 3.400 0.735 -15.716 1.00 84.81 89 ILE A N 1
ATOM 713 C CA . ILE A 1 89 ? 2.355 -0.190 -16.182 1.00 84.81 89 ILE A CA 1
ATOM 714 C C . ILE A 1 89 ? 2.498 -1.586 -15.578 1.00 84.81 89 ILE A C 1
ATOM 716 O O . ILE A 1 89 ? 1.479 -2.202 -15.286 1.00 84.81 89 ILE A O 1
ATOM 720 N N . LEU A 1 90 ? 3.719 -2.088 -15.376 1.00 82.19 90 LEU A N 1
ATOM 721 C CA . LEU A 1 90 ? 3.963 -3.419 -14.813 1.00 82.19 90 LEU A CA 1
ATOM 722 C C . LEU A 1 90 ? 4.025 -3.395 -13.283 1.00 82.19 90 LEU A C 1
ATOM 724 O O . LEU A 1 90 ? 3.474 -4.279 -12.622 1.00 82.19 90 LEU A O 1
ATOM 728 N N . ILE A 1 91 ? 4.659 -2.373 -12.701 1.00 84.06 91 ILE A N 1
ATOM 729 C CA . ILE A 1 91 ? 4.821 -2.250 -11.248 1.00 84.06 91 ILE A CA 1
ATOM 730 C C . ILE A 1 91 ? 3.469 -2.028 -10.569 1.00 84.06 91 ILE A C 1
ATOM 732 O O . ILE A 1 91 ? 3.231 -2.571 -9.495 1.00 84.06 91 ILE A O 1
ATOM 736 N N . PHE A 1 92 ? 2.557 -1.284 -11.203 1.00 84.81 92 PHE A N 1
ATOM 737 C CA . PHE A 1 92 ? 1.248 -0.977 -10.642 1.00 84.81 92 PHE A CA 1
ATOM 738 C C . PHE A 1 92 ? 0.397 -2.236 -10.389 1.00 84.81 92 PHE A C 1
ATOM 740 O O . PHE A 1 92 ? 0.028 -2.453 -9.233 1.00 84.81 92 PHE A O 1
ATOM 747 N N . PRO A 1 93 ? 0.109 -3.105 -11.381 1.00 83.75 93 PRO A N 1
ATOM 748 C CA . PRO A 1 93 ? -0.630 -4.344 -11.159 1.00 83.75 93 PRO A CA 1
ATOM 749 C C . PRO A 1 93 ? 0.153 -5.325 -10.285 1.00 83.75 93 PRO A C 1
ATOM 751 O O . PRO A 1 93 ? -0.442 -5.952 -9.410 1.00 83.75 93 PRO A O 1
ATOM 754 N N . THR A 1 94 ? 1.479 -5.401 -10.439 1.00 84.69 94 THR A N 1
ATOM 755 C CA . THR A 1 94 ? 2.336 -6.243 -9.591 1.00 84.69 94 THR A CA 1
ATOM 756 C C . THR A 1 94 ? 2.187 -5.886 -8.114 1.00 84.69 94 THR A C 1
ATOM 758 O O . THR A 1 94 ? 1.997 -6.772 -7.283 1.00 84.69 94 THR A O 1
ATOM 761 N N . TYR A 1 95 ? 2.182 -4.593 -7.777 1.00 84.56 95 TYR A N 1
ATOM 762 C CA . TYR A 1 95 ? 1.989 -4.125 -6.404 1.00 84.56 95 TYR A CA 1
ATOM 763 C C . TYR A 1 95 ? 0.621 -4.537 -5.851 1.00 84.56 95 TYR A C 1
ATOM 765 O O . TYR A 1 95 ? 0.518 -4.960 -4.700 1.00 84.56 95 TYR A O 1
ATOM 773 N N . GLN A 1 96 ? -0.433 -4.456 -6.674 1.00 85.56 96 GLN A N 1
ATOM 774 C CA . GLN A 1 96 ? -1.770 -4.891 -6.264 1.00 85.56 96 GLN A CA 1
ATOM 775 C C . GLN A 1 96 ? -1.805 -6.386 -5.938 1.00 85.56 96 GLN A C 1
ATOM 777 O O . GLN A 1 96 ? -2.401 -6.771 -4.932 1.00 85.56 96 GLN A O 1
ATOM 782 N N . VAL A 1 97 ? -1.154 -7.216 -6.758 1.00 86.69 97 VAL A N 1
ATOM 783 C CA . VAL A 1 97 ? -1.073 -8.667 -6.536 1.00 86.69 97 VAL A CA 1
ATOM 784 C C . VAL A 1 97 ? -0.243 -8.981 -5.292 1.00 86.69 97 VAL A C 1
ATOM 786 O O . VAL A 1 97 ? -0.680 -9.788 -4.475 1.00 86.69 97 VAL A O 1
ATOM 789 N N . LEU A 1 98 ? 0.895 -8.306 -5.089 1.00 88.06 98 LEU A N 1
ATOM 790 C CA . LEU A 1 98 ? 1.738 -8.484 -3.900 1.00 88.06 98 LEU A CA 1
ATOM 791 C C . LEU A 1 98 ? 0.961 -8.181 -2.617 1.00 88.06 98 LEU A C 1
ATOM 793 O O . LEU A 1 98 ? 0.936 -8.995 -1.696 1.00 88.06 98 LEU A O 1
ATOM 797 N N . LEU A 1 99 ? 0.270 -7.037 -2.574 1.00 86.06 99 LEU A N 1
ATOM 798 C CA . LEU A 1 99 ? -0.571 -6.666 -1.436 1.00 86.06 99 LEU A CA 1
ATOM 799 C C . LEU A 1 99 ? -1.653 -7.717 -1.168 1.00 86.06 99 LEU A C 1
ATOM 801 O O . LEU A 1 99 ? -1.931 -8.022 -0.010 1.00 86.06 99 LEU A O 1
ATOM 805 N N . LEU A 1 100 ? -2.251 -8.284 -2.219 1.00 86.62 100 LEU A N 1
ATOM 806 C CA . LEU A 1 100 ? -3.270 -9.323 -2.094 1.00 86.62 100 LEU A CA 1
ATOM 807 C C . LEU A 1 100 ? -2.683 -10.649 -1.588 1.00 86.62 100 LEU A C 1
ATOM 809 O O . LEU A 1 100 ? -3.310 -11.303 -0.756 1.00 86.62 100 LEU A O 1
ATOM 813 N N . MET A 1 101 ? -1.475 -11.005 -2.035 1.00 87.88 101 MET A N 1
ATOM 814 C CA . MET A 1 101 ? -0.743 -12.195 -1.597 1.00 87.88 101 MET A CA 1
ATOM 815 C C . MET A 1 101 ? -0.374 -12.100 -0.111 1.00 87.88 101 MET A C 1
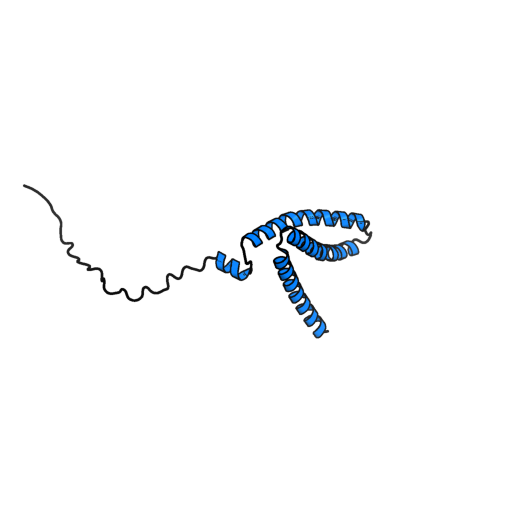ATOM 817 O O . MET A 1 101 ? -0.705 -12.997 0.662 1.00 87.88 101 MET A O 1
ATOM 821 N N . TYR A 1 102 ? 0.208 -10.983 0.334 1.00 86.56 102 TYR A N 1
ATOM 822 C CA . TYR A 1 102 ? 0.484 -10.775 1.759 1.00 86.56 102 TYR A CA 1
ATOM 823 C C . TYR A 1 102 ? -0.803 -10.723 2.587 1.00 86.56 102 TYR A C 1
ATOM 825 O O . TYR A 1 102 ? -0.889 -11.342 3.645 1.00 86.56 102 TYR A O 1
ATOM 833 N N . ALA A 1 103 ? -1.849 -10.056 2.097 1.00 85.00 103 ALA A N 1
ATOM 834 C CA . ALA A 1 103 ? -3.140 -10.037 2.779 1.00 85.00 103 ALA A CA 1
ATOM 835 C C . ALA A 1 103 ? -3.764 -11.433 2.917 1.00 85.00 103 ALA A C 1
ATOM 837 O O . ALA A 1 103 ? -4.500 -11.668 3.878 1.00 85.00 103 ALA A O 1
ATOM 838 N N . PHE A 1 104 ? -3.492 -12.340 1.977 1.00 86.38 104 PHE A N 1
ATOM 839 C CA . PHE A 1 104 ? -3.894 -13.740 2.063 1.00 86.38 104 PHE A CA 1
ATOM 840 C C . PHE A 1 104 ? -3.130 -14.466 3.176 1.00 86.38 104 PHE A C 1
ATOM 842 O O . PHE A 1 104 ? -3.767 -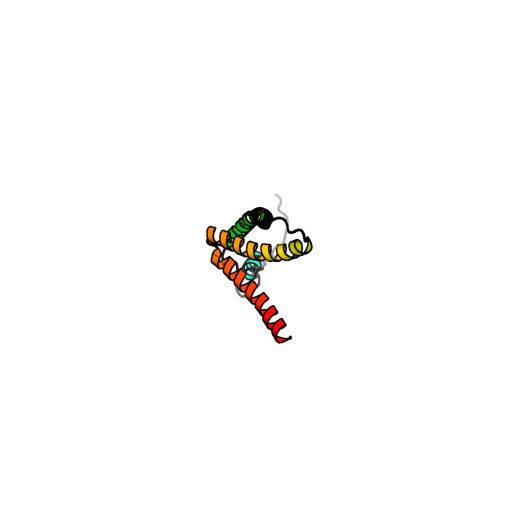15.094 4.018 1.00 86.38 104 PHE A O 1
ATOM 849 N N . ILE A 1 105 ? -1.808 -14.275 3.259 1.00 85.00 105 ILE A N 1
ATOM 850 C CA . ILE A 1 105 ? -0.955 -14.835 4.325 1.00 85.00 105 ILE A CA 1
ATOM 851 C C . ILE A 1 105 ? -1.433 -14.385 5.717 1.00 85.00 105 ILE A C 1
ATOM 853 O O . ILE A 1 105 ? -1.527 -15.194 6.634 1.00 85.00 105 ILE A O 1
ATOM 857 N N . PHE A 1 106 ? -1.802 -13.111 5.873 1.00 81.94 106 PHE A N 1
ATOM 858 C CA . PHE A 1 106 ? -2.269 -12.553 7.150 1.00 81.94 106 PHE A CA 1
ATOM 859 C C . PHE A 1 106 ? -3.783 -12.720 7.407 1.00 81.94 106 PHE A C 1
ATOM 861 O O . PHE A 1 106 ? -4.300 -12.202 8.400 1.00 81.94 106 PHE A O 1
ATOM 868 N N . GLY A 1 107 ? -4.535 -13.374 6.511 1.00 79.69 107 GLY A N 1
ATOM 869 C CA . GLY A 1 107 ? -5.989 -13.553 6.648 1.00 79.69 107 GLY A CA 1
ATOM 870 C C . GLY A 1 107 ? -6.822 -12.262 6.528 1.00 79.69 107 GLY A C 1
ATOM 871 O O . GLY A 1 107 ? -8.011 -12.246 6.848 1.00 79.69 107 GLY A O 1
ATOM 872 N N . GLN A 1 108 ? -6.234 -11.162 6.044 1.00 81.31 108 GLN A N 1
ATOM 873 C CA . GLN A 1 108 ? -6.880 -9.851 5.857 1.00 81.31 108 GLN A CA 1
ATOM 874 C C . GLN A 1 108 ? -7.380 -9.609 4.418 1.00 81.31 108 GLN A C 1
ATOM 876 O O . GLN A 1 108 ? -7.739 -8.480 4.059 1.00 81.31 108 GLN A O 1
ATOM 881 N N . PHE A 1 109 ? -7.467 -10.657 3.591 1.00 81.31 109 PHE A N 1
ATOM 882 C CA . PHE A 1 109 ? -7.870 -10.594 2.178 1.00 81.31 109 PHE A CA 1
ATOM 883 C C . PHE A 1 109 ? -9.150 -9.775 1.936 1.00 81.31 109 PHE A C 1
ATOM 885 O O . PHE A 1 109 ? -9.179 -8.893 1.079 1.00 81.31 109 PHE A O 1
ATOM 892 N N . LYS A 1 110 ? -10.202 -9.982 2.741 1.00 77.44 110 LYS A N 1
ATOM 893 C CA . LYS A 1 110 ? -11.506 -9.304 2.574 1.00 77.44 110 LYS A CA 1
ATOM 894 C C . LYS A 1 110 ? -11.412 -7.776 2.672 1.00 77.44 110 LYS A C 1
ATOM 896 O O . LYS A 1 110 ? -12.223 -7.067 2.069 1.00 77.44 110 LYS A O 1
ATOM 901 N N . PHE A 1 111 ? -10.452 -7.255 3.434 1.00 77.81 111 PHE A N 1
ATOM 902 C CA . PHE A 1 111 ? -10.233 -5.816 3.560 1.00 77.81 111 PHE A CA 1
ATOM 903 C C . PHE A 1 111 ? -9.563 -5.241 2.323 1.00 77.81 111 PHE A C 1
ATOM 905 O O . PHE A 1 111 ? -10.077 -4.280 1.745 1.00 77.81 111 PHE A O 1
ATOM 912 N N . PHE A 1 112 ? -8.459 -5.855 1.896 1.00 80.81 112 PHE A N 1
ATOM 913 C CA . PHE A 1 112 ? -7.737 -5.439 0.698 1.00 80.81 112 PHE A CA 1
ATOM 914 C C . PHE A 1 112 ? -8.595 -5.596 -0.554 1.00 80.81 112 PHE A C 1
ATOM 916 O O . PHE A 1 112 ? -8.702 -4.650 -1.327 1.00 80.81 112 PHE A O 1
ATOM 923 N N . TYR A 1 113 ? -9.330 -6.700 -0.687 1.00 79.69 113 TYR A N 1
ATOM 924 C CA . TYR A 1 113 ? -10.269 -6.916 -1.786 1.00 79.69 113 TYR A CA 1
ATOM 925 C C . TYR A 1 113 ? -11.352 -5.827 -1.850 1.00 79.69 113 TYR A C 1
ATOM 927 O O . TYR A 1 113 ? -11.621 -5.262 -2.907 1.00 79.69 113 TYR A O 1
ATOM 935 N N . ARG A 1 114 ? -11.916 -5.424 -0.701 1.00 81.50 114 ARG A N 1
ATOM 936 C CA . ARG A 1 114 ? -12.879 -4.308 -0.639 1.00 81.50 114 ARG A CA 1
ATOM 937 C C . ARG A 1 114 ? -12.244 -2.967 -1.023 1.00 81.50 114 ARG A C 1
ATOM 939 O O . ARG A 1 114 ? -12.931 -2.108 -1.579 1.00 81.50 114 ARG A O 1
ATOM 946 N N . ARG A 1 115 ? -10.962 -2.747 -0.711 1.00 76.12 115 ARG A N 1
ATOM 947 C CA . ARG A 1 115 ? -10.216 -1.557 -1.156 1.00 76.12 115 ARG A CA 1
ATOM 948 C C . ARG A 1 115 ? -9.967 -1.600 -2.665 1.00 76.12 115 ARG A C 1
ATOM 950 O O . ARG A 1 115 ? -10.204 -0.586 -3.317 1.00 76.12 115 ARG A O 1
ATOM 957 N N . TRP A 1 116 ? -9.606 -2.761 -3.204 1.00 81.56 116 TRP A N 1
ATOM 958 C CA . TRP A 1 116 ? -9.400 -2.997 -4.633 1.00 81.56 116 TRP A CA 1
ATOM 959 C C . TRP A 1 116 ? -10.683 -2.754 -5.435 1.00 81.56 116 TRP A C 1
ATOM 961 O O . TRP A 1 116 ? -10.690 -1.951 -6.363 1.00 81.56 116 TRP A O 1
ATOM 971 N N . GLN A 1 117 ? -11.816 -3.306 -4.986 1.00 79.00 117 GLN A N 1
ATOM 972 C CA . GLN A 1 117 ? -13.127 -3.053 -5.594 1.00 79.00 117 GLN A CA 1
ATOM 973 C C . GLN A 1 117 ? -13.525 -1.574 -5.545 1.00 79.00 117 GLN A C 1
ATOM 975 O O . GLN A 1 117 ? -14.026 -1.040 -6.529 1.00 79.00 117 GLN A O 1
ATOM 980 N N . LYS A 1 118 ? -13.285 -0.873 -4.429 1.00 80.69 118 LYS A N 1
ATOM 981 C CA . LYS A 1 118 ? -13.568 0.571 -4.338 1.00 80.69 118 LYS A CA 1
ATOM 982 C C . LYS A 1 118 ? -12.684 1.404 -5.265 1.00 80.69 118 LYS A C 1
ATOM 984 O O . LYS A 1 118 ? -13.149 2.423 -5.775 1.00 80.69 118 LYS A O 1
ATOM 989 N N . LEU A 1 119 ? -11.426 1.004 -5.454 1.00 80.06 119 LEU A N 1
ATOM 990 C CA . LEU A 1 119 ? -10.510 1.661 -6.382 1.00 80.06 119 LEU A CA 1
ATOM 991 C C . LEU A 1 119 ? -10.965 1.423 -7.829 1.00 80.06 119 LEU A C 1
ATOM 993 O O . LEU A 1 119 ? -11.157 2.390 -8.563 1.00 80.06 119 LEU A O 1
ATOM 997 N N . GLY A 1 120 ? -11.276 0.175 -8.186 1.00 79.38 120 GLY A N 1
ATOM 998 C CA . GLY A 1 120 ? -11.820 -0.197 -9.495 1.00 79.38 120 GLY A CA 1
ATOM 999 C C . GLY A 1 120 ? -13.148 0.494 -9.817 1.00 79.38 120 GLY A C 1
ATOM 1000 O O . GLY A 1 120 ? -13.311 1.021 -10.908 1.00 79.38 120 GLY A O 1
ATOM 1001 N N . GLN A 1 121 ? -14.067 0.617 -8.857 1.00 80.69 121 GLN A N 1
ATOM 1002 C CA . GLN A 1 121 ? -15.334 1.347 -9.041 1.00 80.69 121 GLN A CA 1
ATOM 1003 C C . GLN A 1 121 ? -15.155 2.856 -9.260 1.00 80.69 121 GLN A C 1
ATOM 1005 O O . GLN A 1 121 ? -16.037 3.511 -9.819 1.00 80.69 121 GLN A O 1
ATOM 1010 N N . ARG A 1 122 ? -14.058 3.450 -8.772 1.00 76.94 122 ARG A N 1
ATOM 1011 C CA . ARG A 1 122 ? -13.732 4.853 -9.064 1.00 76.94 122 ARG A CA 1
ATOM 1012 C C . ARG A 1 122 ? -13.158 4.969 -10.466 1.00 76.94 122 ARG A C 1
ATOM 1014 O O . ARG A 1 122 ? -13.688 5.752 -11.239 1.00 76.94 122 ARG A O 1
ATOM 1021 N N . VAL A 1 123 ? -12.159 4.150 -10.798 1.00 79.44 123 VAL A N 1
ATOM 1022 C CA . VAL A 1 123 ? -11.534 4.122 -12.132 1.00 79.44 123 VAL A CA 1
ATOM 1023 C C . VAL A 1 123 ? -12.568 3.819 -13.219 1.00 79.44 123 VAL A C 1
ATOM 1025 O O . VAL A 1 123 ? -12.667 4.568 -14.184 1.00 79.44 123 VAL A O 1
ATOM 1028 N N . GLY A 1 124 ? -13.418 2.812 -13.011 1.00 78.75 124 GLY A N 1
ATOM 1029 C CA . GLY A 1 124 ? -14.517 2.468 -13.911 1.00 78.75 124 GLY A CA 1
ATOM 1030 C C . GLY A 1 124 ? -15.495 3.622 -14.116 1.00 78.75 124 GLY A C 1
ATOM 1031 O O . GLY A 1 124 ? -15.891 3.878 -15.240 1.00 78.75 124 GLY A O 1
ATOM 1032 N N . ARG A 1 125 ? -15.809 4.411 -13.077 1.00 75.50 125 ARG A N 1
ATOM 1033 C CA . ARG A 1 125 ? -16.640 5.619 -13.232 1.00 75.50 125 ARG A CA 1
ATOM 1034 C C . ARG A 1 125 ? -15.993 6.693 -14.103 1.00 75.50 125 ARG A C 1
ATOM 1036 O O . ARG A 1 125 ? -16.716 7.390 -14.807 1.00 75.50 125 ARG A O 1
ATOM 1043 N N . TYR A 1 126 ? -14.675 6.864 -14.024 1.00 75.38 126 TYR A N 1
ATOM 1044 C CA . TYR A 1 126 ? -13.958 7.810 -14.881 1.00 75.38 126 TYR A CA 1
ATOM 1045 C C . TYR A 1 126 ? -13.903 7.311 -16.324 1.00 75.38 126 TYR A C 1
ATOM 1047 O O . TYR A 1 126 ? -14.163 8.097 -17.225 1.00 75.38 126 TYR A O 1
ATOM 1055 N N . PHE A 1 127 ? -13.682 6.012 -16.536 1.00 77.75 127 PHE A N 1
ATOM 1056 C CA . PHE A 1 127 ? -13.742 5.396 -17.863 1.00 77.75 127 PHE A CA 1
ATOM 1057 C C . PHE A 1 127 ? -15.139 5.466 -18.480 1.00 77.75 127 PHE A C 1
ATOM 1059 O O . PHE A 1 127 ? -15.274 5.933 -19.601 1.00 77.75 127 PHE A O 1
ATOM 1066 N N . SER A 1 128 ? -16.189 5.083 -17.748 1.00 73.19 128 SER A N 1
ATOM 1067 C CA . SER A 1 128 ? -17.566 5.157 -18.250 1.00 73.19 128 SER A CA 1
ATOM 1068 C C . SER A 1 128 ? -17.988 6.587 -18.570 1.00 73.19 128 SER A C 1
ATOM 1070 O O . SER A 1 128 ? -18.777 6.787 -19.480 1.00 73.19 128 SER A O 1
ATOM 1072 N N . ARG A 1 129 ? -17.466 7.589 -17.851 1.00 70.81 129 ARG A N 1
ATOM 1073 C CA . ARG A 1 129 ? -17.705 9.000 -18.177 1.00 70.81 129 ARG A CA 1
ATOM 1074 C C . ARG A 1 129 ? -16.897 9.447 -19.390 1.00 70.81 129 ARG A C 1
ATOM 1076 O O . ARG A 1 129 ? -17.478 10.021 -20.293 1.00 70.81 129 ARG A O 1
ATOM 1083 N N . ALA A 1 130 ? -15.602 9.154 -19.438 1.00 71.00 130 ALA A N 1
ATOM 1084 C CA . ALA A 1 130 ? -14.747 9.513 -20.568 1.00 71.00 130 ALA A CA 1
ATOM 1085 C C . ALA A 1 130 ? -15.214 8.869 -21.886 1.00 71.00 130 ALA A C 1
ATOM 1087 O O . ALA A 1 130 ? -15.161 9.514 -22.921 1.00 71.00 130 ALA A O 1
ATOM 1088 N N . PHE A 1 131 ? -15.728 7.639 -21.828 1.00 73.06 131 PHE A N 1
ATOM 1089 C CA . PHE A 1 131 ? -16.260 6.907 -22.979 1.00 73.06 131 PHE A CA 1
ATOM 1090 C C . PHE A 1 131 ? -17.663 7.365 -23.411 1.00 73.06 131 PHE A C 1
ATOM 1092 O O . PHE A 1 131 ? -18.033 7.173 -24.554 1.00 73.06 131 PHE A O 1
ATOM 1099 N N . ILE A 1 132 ? -18.455 7.965 -22.513 1.00 72.50 132 ILE A N 1
ATOM 1100 C CA . ILE A 1 132 ? -19.776 8.536 -22.847 1.00 72.50 132 ILE A CA 1
ATOM 1101 C C . ILE A 1 132 ? -19.664 9.922 -23.506 1.00 72.50 132 ILE A C 1
ATOM 1103 O O . ILE A 1 132 ? -20.594 10.348 -24.182 1.00 72.50 132 ILE A O 1
ATOM 1107 N N . TYR A 1 133 ? -18.561 10.641 -23.281 1.00 65.00 133 TYR A N 1
ATOM 1108 C CA . TYR A 1 133 ? -18.310 11.981 -23.834 1.00 65.00 133 TYR A CA 1
ATOM 1109 C C . TYR A 1 133 ? -17.464 11.977 -25.122 1.00 65.00 133 TYR A C 1
ATOM 1111 O O . TYR A 1 133 ? -17.184 13.055 -25.647 1.00 65.00 133 TYR A O 1
ATOM 1119 N N . MET A 1 134 ? -17.043 10.801 -25.599 1.00 56.75 134 MET A N 1
ATOM 1120 C CA . MET A 1 134 ? -16.300 10.591 -26.848 1.00 56.75 134 MET A CA 1
ATOM 1121 C C . MET A 1 134 ? -17.212 9.931 -27.877 1.00 56.75 134 MET A C 1
ATOM 1123 O O . MET A 1 134 ? -17.115 10.322 -29.058 1.00 56.75 134 MET A O 1
#

pLDDT: mean 72.38, std 13.0, range [38.41, 90.69]

Radius of gyration: 32.22 Å; chains: 1; bounding box: 52×52×108 Å

Secondary structure (DSSP, 8-state):
--------------------S---TT---PPPHHHHHHHHHT-S-HHHHHHHHHHHHHHHHHHHHHHHHHHHHHT--S-HHHHHHHHHHHHHHHHHHHHHHHHHHTT-HHHHHHHHHHHHHHHHHHHHHHHH--